Protein AF-A0AAD6TD20-F1 (afdb_monomer_lite)

Structure (mmCIF, N/CA/C/O backbone):
data_AF-A0AAD6TD20-F1
#
_entry.id   AF-A0AAD6TD20-F1
#
loop_
_atom_site.group_PDB
_atom_site.id
_atom_site.type_symbol
_atom_site.label_atom_id
_atom_site.label_alt_id
_atom_site.label_comp_id
_atom_site.label_asym_id
_atom_site.label_entity_id
_atom_site.label_seq_id
_atom_site.pdbx_PDB_ins_code
_atom_site.Cartn_x
_atom_site.Cartn_y
_atom_site.Cartn_z
_atom_site.occupancy
_atom_site.B_iso_or_equiv
_atom_site.auth_seq_id
_atom_site.auth_comp_id
_atom_site.auth_asym_id
_atom_site.auth_atom_id
_atom_site.pdbx_PDB_model_num
ATOM 1 N N . PHE A 1 1 ? -35.295 -18.700 11.627 1.00 36.78 1 PHE A N 1
ATOM 2 C CA . PHE A 1 1 ? -34.495 -17.854 10.721 1.00 36.78 1 PHE A CA 1
ATOM 3 C C . PHE A 1 1 ? -33.191 -17.480 11.415 1.00 36.78 1 PHE A C 1
ATOM 5 O O . PHE A 1 1 ? -33.236 -16.613 12.278 1.00 36.78 1 PHE A O 1
ATOM 12 N N . PRO A 1 2 ? -32.055 -18.146 11.149 1.00 43.06 2 PRO A N 1
ATOM 13 C CA . PRO A 1 2 ? -30.783 -17.684 11.686 1.00 43.06 2 PRO A CA 1
ATOM 14 C C . PRO A 1 2 ? -30.282 -16.529 10.810 1.00 43.06 2 PRO A C 1
ATOM 16 O O . PRO A 1 2 ? -30.252 -16.637 9.585 1.00 43.06 2 PRO A O 1
ATOM 19 N N . LEU A 1 3 ? -29.954 -15.400 11.434 1.00 41.41 3 LEU A N 1
ATOM 20 C CA . LEU A 1 3 ? -29.425 -14.233 10.737 1.00 41.41 3 LEU A CA 1
ATOM 21 C C . LEU A 1 3 ? -27.964 -14.520 10.326 1.00 41.41 3 LEU A C 1
ATOM 23 O O . LEU A 1 3 ? -27.173 -14.887 11.196 1.00 41.41 3 LEU A O 1
ATOM 27 N N . PRO A 1 4 ? -27.577 -14.365 9.044 1.00 48.78 4 PRO A N 1
ATOM 28 C CA . PRO A 1 4 ? -26.278 -14.820 8.519 1.00 48.78 4 PRO A CA 1
ATOM 29 C C . PRO A 1 4 ? -25.028 -14.190 9.161 1.00 48.78 4 PRO A C 1
ATOM 31 O O . PRO A 1 4 ? -23.933 -14.705 8.990 1.00 48.78 4 PRO A O 1
ATOM 34 N N . TRP A 1 5 ? -25.166 -13.090 9.905 1.00 51.44 5 TRP A N 1
ATOM 35 C CA . TRP A 1 5 ? -24.061 -12.393 10.586 1.00 51.44 5 TRP A CA 1
ATOM 36 C C . TRP A 1 5 ? -23.786 -12.888 12.018 1.00 51.44 5 TRP A C 1
ATOM 38 O O . TRP A 1 5 ? -22.889 -12.386 12.702 1.00 51.44 5 TRP A O 1
ATOM 48 N N . LEU A 1 6 ? -24.523 -13.897 12.487 1.00 44.00 6 LEU A N 1
ATOM 49 C CA . LEU A 1 6 ? -24.252 -14.612 13.739 1.00 44.00 6 LEU A CA 1
ATOM 50 C C . LEU A 1 6 ? -23.174 -15.700 13.553 1.00 44.00 6 LEU A C 1
ATOM 52 O O . LEU A 1 6 ? -23.285 -16.814 14.058 1.00 44.00 6 LEU A O 1
ATOM 56 N N . GLU A 1 7 ? -22.103 -15.389 12.820 1.00 54.66 7 GLU A N 1
ATOM 57 C CA . GLU A 1 7 ? -20.911 -16.234 12.802 1.00 54.66 7 GLU A CA 1
ATOM 58 C C . GLU A 1 7 ? -20.154 -16.116 14.137 1.00 54.66 7 GLU A C 1
ATOM 60 O O . GLU A 1 7 ? -20.046 -15.037 14.718 1.00 54.66 7 GLU A O 1
ATOM 65 N N . ARG A 1 8 ? -19.583 -17.234 14.612 1.00 53.59 8 ARG A N 1
ATOM 66 C CA . ARG A 1 8 ? -18.854 -17.420 15.892 1.00 53.59 8 ARG A CA 1
ATOM 67 C C . ARG A 1 8 ? -18.087 -16.201 16.465 1.00 53.59 8 ARG A C 1
ATOM 69 O O . ARG A 1 8 ? -18.150 -16.013 17.683 1.00 53.59 8 ARG A O 1
ATOM 76 N N . PRO A 1 9 ? -17.368 -15.365 15.683 1.00 56.75 9 PRO A N 1
ATOM 77 C CA . PRO A 1 9 ? -16.711 -14.163 16.209 1.00 56.75 9 PRO A CA 1
ATOM 78 C C . PRO A 1 9 ? -17.648 -13.100 16.809 1.00 56.75 9 PRO A C 1
ATOM 80 O O . PRO A 1 9 ? -17.222 -12.401 17.731 1.00 56.75 9 PRO A O 1
ATOM 83 N N . SER A 1 10 ? -18.893 -12.958 16.340 1.00 59.81 10 SER A N 1
ATOM 84 C CA . SER A 1 10 ? -19.848 -11.999 16.920 1.00 59.81 10 SER A CA 1
ATOM 85 C C . SER A 1 10 ? -20.365 -12.483 18.277 1.00 59.81 10 SER A C 1
ATOM 87 O O . SER A 1 10 ? -20.416 -11.708 19.232 1.00 59.81 10 SER A O 1
ATOM 89 N N . MET A 1 11 ? -20.615 -13.788 18.407 1.00 63.88 11 MET A N 1
ATOM 90 C CA . MET A 1 11 ? -21.072 -14.411 19.651 1.00 63.88 11 MET A CA 1
ATOM 91 C C . MET A 1 11 ? -20.047 -14.282 20.786 1.00 63.88 11 MET A C 1
ATOM 93 O O . MET A 1 11 ? -20.408 -13.866 21.880 1.00 63.88 11 MET A O 1
ATOM 97 N N . ASN A 1 12 ? -18.755 -14.520 20.527 1.00 67.81 12 ASN A N 1
ATOM 98 C CA . ASN A 1 12 ? -17.707 -14.341 21.547 1.00 67.81 12 ASN A CA 1
ATOM 99 C C . ASN A 1 12 ? -17.619 -12.899 22.077 1.00 67.81 12 ASN A C 1
ATOM 101 O O . ASN A 1 12 ? -17.274 -12.683 23.238 1.00 67.81 12 ASN A O 1
ATOM 105 N N . ARG A 1 13 ? -17.945 -11.903 21.247 1.00 70.31 13 ARG A N 1
ATOM 106 C CA . ARG A 1 13 ? -17.883 -10.484 21.626 1.00 70.3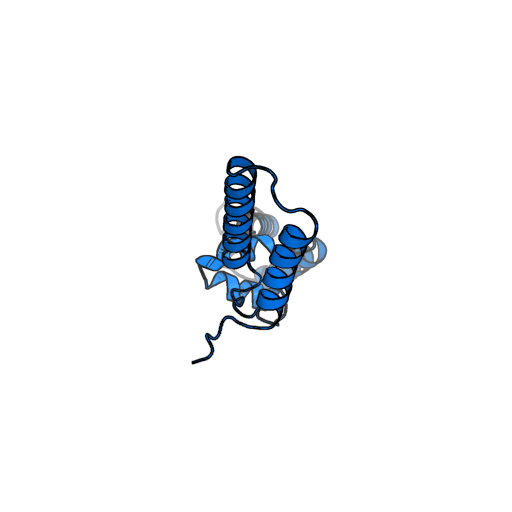1 13 ARG A CA 1
ATOM 107 C C . ARG A 1 13 ? -19.097 -10.062 22.440 1.00 70.31 13 ARG A C 1
ATOM 109 O O . ARG A 1 13 ? -18.914 -9.425 23.474 1.00 70.31 13 ARG A O 1
ATOM 116 N N . PHE A 1 14 ? -20.290 -10.517 22.055 1.00 71.31 14 PHE A N 1
ATOM 117 C CA . PHE A 1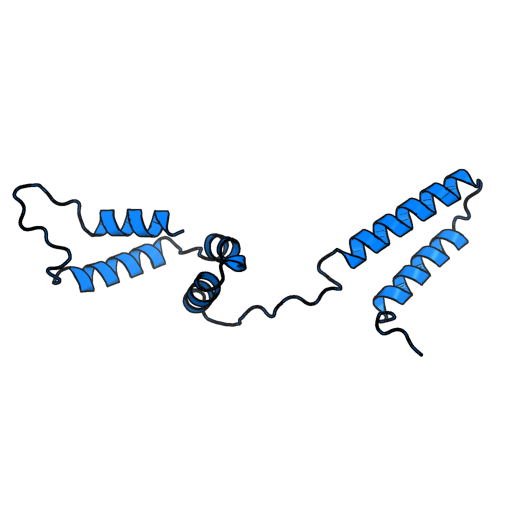 14 ? -21.484 -10.402 22.896 1.00 71.31 14 PHE A CA 1
ATOM 118 C C . PHE A 1 14 ? -21.276 -11.066 24.258 1.00 71.31 14 PHE A C 1
ATOM 120 O O . PHE A 1 14 ? -21.587 -10.464 25.281 1.00 71.31 14 PHE A O 1
ATOM 127 N N . MET A 1 15 ? -20.664 -12.254 24.285 1.00 74.94 15 MET A N 1
ATOM 128 C CA . MET A 1 15 ? -20.313 -12.918 25.538 1.00 74.94 15 MET A CA 1
ATOM 129 C C . MET A 1 15 ? -19.311 -12.096 26.351 1.00 74.94 15 MET A C 1
ATOM 131 O O . MET A 1 15 ? -19.484 -11.991 27.555 1.00 74.94 15 MET A O 1
ATOM 135 N N . SER A 1 16 ? -18.312 -11.463 25.726 1.00 75.88 16 SER A N 1
ATOM 136 C CA . SER A 1 16 ? -17.350 -10.611 26.443 1.00 75.88 16 SER A CA 1
ATOM 137 C C . SER A 1 16 ? -17.982 -9.343 27.037 1.00 75.88 16 SER A C 1
ATOM 139 O O . SER A 1 16 ? -17.655 -8.974 28.163 1.00 75.88 16 SER A O 1
ATOM 141 N N . MET A 1 17 ? -18.925 -8.718 26.320 1.00 77.75 17 MET A N 1
ATOM 142 C CA . MET A 1 17 ? -19.695 -7.566 26.802 1.00 77.75 17 MET A CA 1
ATOM 143 C C . MET A 1 17 ? -20.603 -7.978 27.966 1.00 77.75 17 MET A C 1
ATOM 145 O O . MET A 1 17 ? -20.568 -7.349 29.021 1.00 77.75 17 MET A O 1
ATOM 149 N N . ALA A 1 18 ? -21.319 -9.099 27.826 1.00 76.31 18 ALA A N 1
ATOM 150 C CA . ALA A 1 18 ? -22.149 -9.658 28.889 1.00 76.31 18 ALA A CA 1
ATOM 151 C C . ALA A 1 18 ? -21.322 -10.039 30.130 1.00 76.31 18 ALA A C 1
ATOM 153 O O . ALA A 1 18 ? -21.706 -9.710 31.249 1.00 76.31 18 ALA A O 1
ATOM 154 N N . LEU A 1 19 ? -20.157 -10.672 29.948 1.00 78.00 19 LEU A N 1
ATOM 155 C CA . LEU A 1 19 ? -19.259 -11.031 31.048 1.00 78.00 19 LEU A CA 1
ATOM 156 C C . LEU A 1 19 ? -18.743 -9.783 31.773 1.00 78.00 19 LEU A C 1
ATOM 158 O O . LEU A 1 19 ? -18.681 -9.768 32.998 1.00 78.00 19 LEU A O 1
ATOM 162 N N . ARG A 1 20 ? -18.402 -8.723 31.031 1.00 75.94 20 ARG A N 1
ATOM 163 C CA . ARG A 1 20 ? -17.955 -7.448 31.605 1.00 75.94 20 ARG A CA 1
ATOM 164 C C . ARG A 1 20 ? -19.050 -6.802 32.450 1.00 75.94 20 ARG A C 1
ATOM 166 O O . ARG A 1 20 ? -18.753 -6.363 33.555 1.00 75.94 20 ARG A O 1
ATOM 173 N N . SER A 1 21 ? -20.291 -6.791 31.967 1.00 73.69 21 SER A N 1
ATOM 174 C CA . SER A 1 21 ? -21.440 -6.278 32.723 1.00 73.69 21 SER A CA 1
ATOM 175 C C . SER A 1 21 ? -21.761 -7.116 33.963 1.00 73.69 21 SER A C 1
ATOM 177 O O . SER A 1 21 ? -22.194 -6.562 34.966 1.00 73.69 21 SER A O 1
ATOM 179 N N . LEU A 1 22 ? -21.525 -8.432 33.926 1.00 78.38 22 LEU A N 1
ATOM 180 C CA . LEU A 1 22 ? -21.701 -9.312 35.088 1.00 78.38 22 LEU A CA 1
ATOM 181 C C . LEU A 1 22 ? -20.589 -9.140 36.134 1.00 78.38 22 LEU A C 1
ATOM 183 O O . LEU A 1 22 ? -20.862 -9.189 37.329 1.00 78.38 22 LEU A O 1
ATOM 187 N N . LEU A 1 23 ? -19.339 -8.955 35.696 1.00 81.62 23 LEU A N 1
ATOM 188 C CA . LEU A 1 23 ? -18.175 -8.814 36.582 1.00 81.62 23 LEU A CA 1
ATOM 189 C C . LEU A 1 23 ? -18.024 -7.404 37.159 1.00 81.62 23 LEU A C 1
ATOM 191 O O . LEU A 1 23 ? -17.437 -7.236 38.225 1.00 81.62 23 LEU A O 1
ATOM 195 N N . ARG A 1 24 ? -18.518 -6.392 36.445 1.00 76.38 24 ARG A N 1
ATOM 196 C CA . ARG A 1 24 ? -18.512 -5.000 36.884 1.00 76.38 24 ARG A CA 1
ATOM 197 C C . ARG A 1 24 ? -19.847 -4.354 36.512 1.00 76.38 24 ARG A C 1
ATOM 199 O O . ARG A 1 24 ? -19.921 -3.674 35.485 1.00 76.38 24 ARG A O 1
ATOM 206 N N . PRO A 1 25 ? -20.904 -4.612 37.299 1.00 74.38 25 PRO A N 1
ATOM 207 C CA . PRO A 1 25 ? -22.186 -3.966 37.086 1.00 74.38 25 PRO A CA 1
ATOM 208 C C . PRO A 1 25 ? -22.013 -2.451 37.265 1.00 74.38 25 PRO A C 1
ATOM 210 O O . PRO A 1 25 ? -21.344 -2.035 38.213 1.00 74.38 25 PRO A O 1
ATOM 213 N N . PRO A 1 26 ? -22.562 -1.624 36.366 1.00 72.38 26 PRO A N 1
ATOM 214 C CA . PRO A 1 26 ? -22.534 -0.178 36.538 1.00 72.38 26 PRO A CA 1
ATOM 215 C C . PRO A 1 26 ? -23.331 0.201 37.782 1.00 72.38 26 PRO A C 1
ATOM 217 O O . PRO A 1 26 ? -24.439 -0.300 37.991 1.00 72.38 26 PRO A O 1
ATOM 220 N N . GLU A 1 27 ? -22.780 1.085 38.604 1.00 77.12 27 GLU A N 1
ATOM 221 C CA . GLU A 1 27 ? -23.427 1.491 39.856 1.00 77.12 27 GLU A CA 1
ATOM 222 C C . GLU A 1 27 ? -24.459 2.597 39.603 1.00 77.12 27 GLU A C 1
ATOM 224 O O . GLU A 1 27 ? -25.396 2.782 40.381 1.00 77.12 27 GLU A O 1
ATOM 229 N N . THR A 1 28 ? -24.325 3.311 38.479 1.00 86.50 28 THR A N 1
ATOM 230 C CA . THR A 1 28 ? -25.201 4.426 38.107 1.00 86.50 28 THR A CA 1
ATOM 231 C C . THR A 1 28 ? -25.733 4.320 36.678 1.00 86.50 28 THR A C 1
ATOM 233 O O . THR A 1 28 ? -25.117 3.743 35.781 1.00 86.50 28 THR A O 1
ATOM 236 N N . ALA A 1 29 ? -26.893 4.940 36.439 1.00 80.44 29 ALA A N 1
ATOM 237 C CA . ALA A 1 29 ? -27.492 5.024 35.105 1.00 80.44 29 ALA A CA 1
ATOM 238 C C . ALA A 1 29 ? -26.587 5.756 34.091 1.00 80.44 29 ALA A C 1
ATOM 240 O O . ALA A 1 29 ? -26.603 5.433 32.904 1.00 80.44 29 ALA A O 1
ATOM 241 N N . GLN A 1 30 ? -25.778 6.708 34.567 1.00 84.88 30 GLN A N 1
ATOM 242 C CA . GLN A 1 30 ? -24.816 7.463 33.763 1.00 84.88 30 GLN A CA 1
ATOM 243 C C . GLN A 1 30 ? -23.707 6.551 33.219 1.00 84.88 30 GLN A C 1
ATOM 245 O O . GLN A 1 30 ? -23.472 6.517 32.013 1.00 84.88 30 GLN A O 1
ATOM 250 N N . GLU A 1 31 ? -23.087 5.746 34.085 1.00 82.00 31 GLU A N 1
ATOM 251 C CA . GLU A 1 31 ? -22.069 4.765 33.682 1.00 82.00 31 GLU A CA 1
ATOM 252 C C . GLU A 1 31 ? -22.636 3.738 32.696 1.00 82.00 31 GLU A C 1
ATOM 254 O O . GLU A 1 31 ? -21.972 3.347 31.735 1.00 82.00 31 GLU A O 1
ATOM 259 N N . HIS A 1 32 ? -23.899 3.347 32.888 1.00 79.62 32 HIS A N 1
ATOM 260 C CA . HIS A 1 32 ? -24.607 2.467 31.962 1.00 79.62 32 HIS A CA 1
ATOM 261 C C . HIS A 1 32 ? -24.733 3.074 30.556 1.00 79.62 32 HIS A C 1
ATOM 263 O O . HIS A 1 32 ? -24.531 2.372 29.561 1.00 79.62 32 HIS A O 1
ATOM 269 N N . ALA A 1 33 ? -25.052 4.367 30.464 1.00 84.00 33 ALA A N 1
ATOM 270 C CA . ALA A 1 33 ? -25.173 5.076 29.193 1.00 84.00 33 ALA A CA 1
ATOM 271 C C . ALA A 1 33 ? -23.814 5.240 28.493 1.00 84.00 33 ALA A C 1
ATOM 273 O O . ALA A 1 33 ? -23.712 5.032 27.281 1.00 84.00 33 ALA A O 1
ATOM 274 N N . GLU A 1 34 ? -22.760 5.552 29.248 1.00 86.19 34 GLU A N 1
ATOM 275 C CA . GLU A 1 34 ? -21.396 5.675 28.722 1.00 86.19 34 GLU A CA 1
ATOM 276 C C . GLU 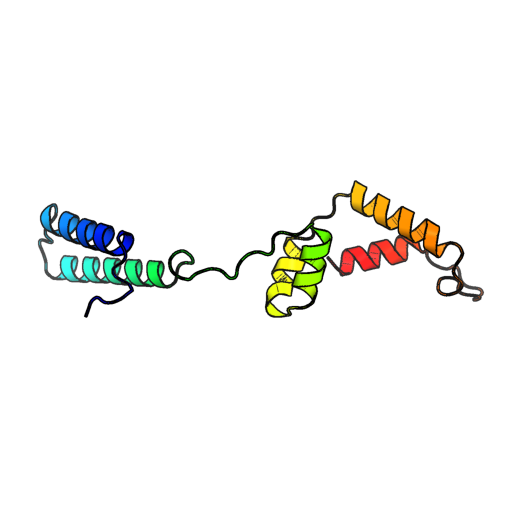A 1 34 ? -20.868 4.338 28.190 1.00 86.19 34 GLU A C 1
ATOM 278 O O . GLU A 1 34 ? -20.313 4.271 27.088 1.00 86.19 34 GLU A O 1
ATOM 283 N N . GLN A 1 35 ? -21.100 3.255 28.932 1.00 83.31 35 GLN A N 1
ATOM 284 C CA . GLN A 1 35 ? -20.694 1.916 28.522 1.00 83.31 35 GLN A CA 1
ATOM 285 C C . GLN A 1 35 ? -21.449 1.450 27.271 1.00 83.31 35 GLN A C 1
ATOM 287 O O . GLN A 1 35 ? -20.829 0.925 26.345 1.00 83.31 35 GLN A O 1
ATOM 292 N N . LEU A 1 36 ? -22.754 1.727 27.186 1.00 83.38 36 LEU A N 1
ATOM 293 C CA . LEU A 1 36 ? -23.542 1.453 25.984 1.00 83.38 36 LEU A CA 1
ATOM 294 C C . LEU A 1 36 ? -23.020 2.240 24.771 1.00 83.38 36 LEU A C 1
ATOM 296 O O . LEU A 1 36 ? -22.910 1.687 23.676 1.00 83.38 36 LEU A O 1
ATOM 300 N N . GLY A 1 37 ? -22.660 3.512 24.961 1.00 87.44 37 GLY A N 1
ATOM 301 C CA . GLY A 1 37 ? -22.065 4.340 23.910 1.00 87.44 37 GLY A CA 1
ATOM 302 C C . GLY A 1 37 ? -20.741 3.771 23.395 1.00 87.44 37 GLY A C 1
ATOM 303 O O . GLY A 1 37 ? -20.530 3.681 22.182 1.00 87.44 37 GLY A O 1
ATOM 304 N N . PHE A 1 38 ? -19.874 3.321 24.304 1.00 86.44 38 PHE A N 1
ATOM 305 C CA . PHE A 1 38 ? -18.613 2.664 23.958 1.00 86.44 38 PHE A CA 1
ATOM 306 C C . PHE A 1 38 ? -18.827 1.348 23.195 1.00 86.44 38 PHE A C 1
ATOM 308 O O . PHE A 1 38 ? -18.149 1.094 22.192 1.00 86.44 38 PHE A O 1
ATOM 315 N N . ASP A 1 39 ? -19.780 0.524 23.631 1.00 84.06 39 ASP A N 1
ATOM 316 C CA . ASP A 1 39 ? -20.083 -0.756 22.990 1.00 84.06 39 ASP A CA 1
ATOM 317 C C . ASP A 1 39 ? -20.642 -0.548 21.574 1.00 84.06 39 ASP A C 1
ATOM 319 O O . ASP A 1 39 ? -20.190 -1.203 20.630 1.00 84.06 39 ASP A O 1
ATOM 323 N N . ILE A 1 40 ? -21.541 0.426 21.385 1.00 84.94 40 ILE A N 1
ATOM 324 C CA . ILE A 1 40 ? -22.061 0.808 20.063 1.00 84.94 40 ILE A CA 1
ATOM 325 C C . ILE A 1 40 ? -20.930 1.299 19.155 1.00 84.94 40 ILE A C 1
ATOM 327 O O . ILE A 1 40 ? -20.803 0.822 18.026 1.00 84.94 40 ILE A O 1
ATOM 331 N N . ALA A 1 41 ? -20.080 2.210 19.637 1.00 86.44 41 ALA A N 1
ATOM 332 C CA . ALA A 1 41 ? -18.947 2.716 18.862 1.00 86.44 41 ALA A CA 1
ATOM 333 C C . ALA A 1 41 ? -17.992 1.583 18.454 1.00 86.44 41 ALA A C 1
ATOM 335 O O . ALA A 1 41 ? -17.531 1.530 17.313 1.00 86.44 41 ALA A O 1
ATOM 336 N N . THR A 1 42 ? -17.753 0.634 19.359 1.00 82.69 42 THR A N 1
ATOM 337 C CA . THR A 1 42 ? -16.926 -0.549 19.101 1.00 82.69 42 THR A CA 1
ATOM 338 C C . THR A 1 42 ? -17.559 -1.456 18.046 1.00 82.69 42 THR A C 1
ATOM 340 O O . THR A 1 42 ? -16.867 -1.898 17.128 1.00 82.69 42 THR A O 1
ATOM 343 N N . LEU A 1 43 ? -18.869 -1.713 18.114 1.00 80.44 43 LEU A N 1
ATOM 344 C CA . LEU A 1 43 ? -19.585 -2.512 17.113 1.00 80.44 43 LEU A CA 1
ATOM 345 C C . LEU A 1 43 ? -19.593 -1.837 15.738 1.00 80.44 43 LEU A C 1
ATOM 347 O O . LEU A 1 43 ? -19.366 -2.512 14.733 1.00 80.44 43 LEU A O 1
ATOM 351 N N . ILE A 1 44 ? -19.787 -0.519 15.687 1.00 81.94 44 ILE A N 1
ATOM 352 C CA . ILE A 1 44 ? -19.709 0.264 14.448 1.00 81.94 44 ILE A CA 1
ATOM 353 C C . ILE A 1 44 ? -18.295 0.188 13.873 1.00 81.94 44 ILE A C 1
ATOM 355 O O . ILE A 1 44 ? -18.133 -0.150 12.701 1.00 81.94 44 ILE A O 1
ATOM 359 N N . ALA A 1 45 ? -17.269 0.420 14.694 1.00 80.38 45 ALA A N 1
ATOM 360 C CA . ALA A 1 45 ? -15.880 0.303 14.273 1.00 80.38 45 ALA A CA 1
ATOM 361 C C . ALA A 1 45 ? -15.579 -1.109 13.758 1.00 80.38 45 ALA A C 1
ATOM 363 O O . ALA A 1 45 ? -14.914 -1.265 12.744 1.00 80.38 45 ALA A O 1
ATOM 364 N N . ILE A 1 46 ? -16.105 -2.158 14.386 1.00 73.75 46 ILE A N 1
ATOM 365 C CA . ILE A 1 46 ? -15.971 -3.542 13.914 1.00 73.75 46 ILE A CA 1
ATOM 366 C C . ILE A 1 46 ? -16.669 -3.758 12.565 1.00 73.75 46 ILE A C 1
ATOM 368 O O . ILE A 1 46 ? -16.082 -4.362 11.670 1.00 73.75 46 ILE A O 1
ATOM 372 N N . ALA A 1 47 ? -17.902 -3.277 12.411 1.00 73.81 47 ALA A N 1
ATOM 373 C CA . ALA A 1 47 ? -18.676 -3.428 11.180 1.00 73.81 47 ALA A CA 1
ATOM 374 C C . ALA A 1 47 ? -18.045 -2.660 10.006 1.00 73.81 47 ALA A C 1
ATOM 376 O O . ALA A 1 47 ? -18.082 -3.108 8.859 1.00 73.81 47 ALA A O 1
ATOM 377 N N . GLN A 1 48 ? -17.435 -1.513 10.302 1.00 71.81 48 GLN A N 1
ATOM 378 C CA . GLN A 1 48 ? -16.742 -0.670 9.332 1.00 71.81 48 GLN A CA 1
ATOM 379 C C . GLN A 1 48 ? -15.294 -1.113 9.101 1.00 71.81 48 GLN A C 1
ATOM 381 O O . GLN A 1 48 ? -14.725 -0.861 8.036 1.00 71.81 48 GLN A O 1
ATOM 386 N N . THR A 1 49 ? -14.672 -1.788 10.070 1.00 64.31 49 THR A N 1
ATOM 387 C CA . THR A 1 49 ? -13.308 -2.282 9.914 1.00 64.31 49 THR A CA 1
ATOM 388 C C . THR A 1 49 ? -13.268 -3.509 9.020 1.00 64.31 49 THR A C 1
ATOM 390 O O . THR A 1 49 ? -14.140 -4.373 8.955 1.00 64.31 49 THR A O 1
ATOM 393 N N . ARG A 1 50 ? -12.166 -3.545 8.284 1.00 54.50 50 ARG A N 1
ATOM 394 C CA . ARG A 1 50 ? -11.872 -4.334 7.088 1.00 54.50 50 ARG A CA 1
ATOM 395 C C . ARG A 1 50 ? -11.789 -5.862 7.305 1.00 54.50 50 ARG A C 1
ATOM 397 O O . ARG A 1 50 ? -11.184 -6.539 6.477 1.00 54.50 50 ARG A O 1
ATOM 404 N N . TYR A 1 51 ? -12.287 -6.374 8.433 1.00 57.31 51 TYR A N 1
ATOM 405 C CA . TYR A 1 51 ? -12.223 -7.784 8.839 1.00 57.31 51 TYR A CA 1
ATOM 406 C C . TYR A 1 51 ? -13.520 -8.556 8.569 1.00 57.31 51 TYR A C 1
ATOM 408 O O . TYR A 1 51 ? -13.441 -9.749 8.302 1.00 57.31 51 TYR A O 1
ATOM 416 N N . ILE A 1 52 ? -14.686 -7.899 8.623 1.00 61.41 52 ILE A N 1
ATOM 417 C CA . ILE A 1 52 ? -15.982 -8.541 8.325 1.00 61.41 52 ILE A CA 1
ATOM 418 C C . ILE A 1 52 ? -16.340 -8.395 6.841 1.00 61.41 52 ILE A C 1
ATOM 420 O O . ILE A 1 52 ? -16.882 -9.313 6.235 1.00 61.41 52 ILE A O 1
ATOM 424 N N . ASN A 1 53 ? -15.975 -7.270 6.224 1.00 58.12 53 ASN A N 1
ATOM 425 C CA . ASN A 1 53 ? -16.195 -7.058 4.798 1.00 58.12 53 ASN A CA 1
ATOM 426 C C . ASN A 1 53 ? -15.090 -7.761 3.998 1.00 58.12 53 ASN A C 1
ATOM 428 O O . ASN A 1 53 ? -13.915 -7.389 4.089 1.00 58.12 53 ASN A O 1
ATOM 432 N N . GLY A 1 54 ? -15.470 -8.791 3.235 1.00 55.62 54 GLY A N 1
ATOM 433 C CA . GLY A 1 54 ? -14.564 -9.537 2.364 1.00 55.62 54 GLY A CA 1
ATOM 434 C C . GLY A 1 54 ? -13.789 -8.598 1.440 1.00 55.62 54 GLY A C 1
ATOM 435 O O . GLY A 1 54 ? -14.358 -7.707 0.811 1.00 55.62 54 GLY A O 1
ATOM 436 N N . ARG A 1 55 ? -12.466 -8.763 1.380 1.00 63.53 55 ARG A N 1
ATOM 437 C CA . ARG A 1 55 ? -11.636 -7.995 0.445 1.00 63.53 55 ARG A CA 1
ATOM 438 C C . ARG A 1 55 ? -11.857 -8.520 -0.974 1.00 63.53 55 ARG A C 1
ATOM 440 O O . ARG A 1 55 ? -11.990 -9.736 -1.128 1.00 63.53 55 ARG A O 1
ATOM 447 N N . PRO A 1 56 ? -11.787 -7.661 -2.008 1.00 67.44 56 PRO A N 1
ATOM 448 C CA . PRO A 1 56 ? -11.565 -8.168 -3.350 1.00 67.44 56 PRO A CA 1
ATOM 449 C C . PRO A 1 56 ? -10.277 -9.009 -3.329 1.00 67.44 56 PRO A C 1
ATOM 451 O O . PRO A 1 56 ? -9.288 -8.599 -2.700 1.00 67.44 56 PRO A O 1
ATOM 454 N N . PRO A 1 57 ? -10.295 -10.212 -3.925 1.00 68.56 57 PRO A N 1
ATOM 455 C CA . PRO A 1 57 ? -9.143 -11.095 -3.918 1.00 68.56 57 PRO A CA 1
ATOM 456 C C . PRO A 1 57 ? -7.952 -10.374 -4.548 1.00 68.56 57 PRO A C 1
ATOM 458 O O . PRO A 1 57 ? -8.047 -9.822 -5.641 1.00 68.56 57 PRO A O 1
ATOM 461 N N . VAL A 1 58 ? -6.821 -10.366 -3.842 1.00 69.88 58 VAL A N 1
ATOM 462 C CA . VAL A 1 58 ? -5.569 -9.865 -4.411 1.00 69.88 58 VAL A CA 1
ATOM 463 C C . VAL A 1 58 ? -5.145 -10.859 -5.481 1.00 69.88 58 VAL A C 1
ATOM 465 O O . VAL A 1 58 ? -4.968 -12.045 -5.189 1.00 69.88 58 VAL A O 1
ATOM 468 N N . LEU A 1 59 ? -5.003 -10.377 -6.714 1.00 71.75 59 LEU A N 1
ATOM 469 C CA . LEU A 1 59 ? -4.484 -11.183 -7.810 1.00 71.75 59 LEU A CA 1
ATOM 470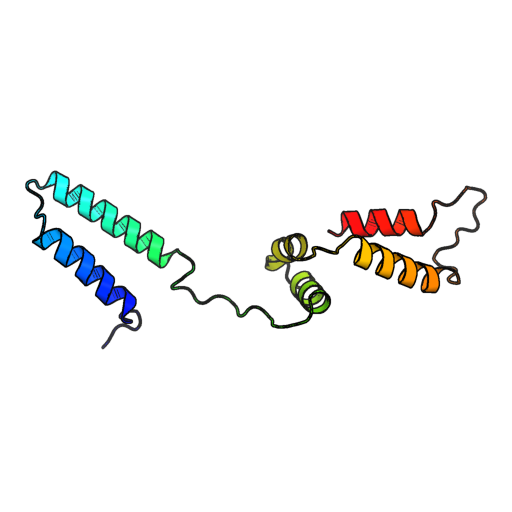 C C . LEU A 1 59 ? -3.111 -11.739 -7.399 1.00 71.75 59 LEU A C 1
ATOM 472 O O . LEU A 1 59 ? -2.258 -11.016 -6.886 1.00 71.75 59 LEU A O 1
ATOM 476 N N . LYS A 1 60 ? -2.901 -13.042 -7.587 1.00 75.00 60 LYS A N 1
ATOM 477 C CA . LYS A 1 60 ? -1.599 -13.684 -7.376 1.00 75.00 60 LYS A CA 1
ATOM 478 C C . LYS A 1 60 ? -0.902 -13.783 -8.727 1.00 75.00 60 LYS A C 1
ATOM 480 O O . LYS A 1 60 ? -1.086 -14.757 -9.446 1.00 75.00 60 LYS A O 1
ATOM 485 N N . MET A 1 61 ? -0.153 -12.748 -9.088 1.00 74.69 61 MET A N 1
ATOM 486 C CA . MET A 1 61 ? 0.636 -12.688 -10.322 1.00 74.69 61 MET A CA 1
ATOM 487 C C . MET A 1 61 ? 2.023 -12.112 -10.015 1.00 74.69 61 MET A C 1
ATOM 489 O O . MET A 1 61 ? 2.264 -11.620 -8.912 1.00 74.69 61 MET A O 1
ATOM 493 N N . GLY A 1 62 ? 2.943 -12.163 -10.982 1.00 69.69 62 GLY A N 1
ATOM 494 C CA . GLY A 1 62 ? 4.228 -11.469 -10.858 1.00 69.69 62 GLY A CA 1
ATOM 495 C C . GLY A 1 62 ? 4.046 -9.950 -10.739 1.00 69.69 62 GLY A C 1
ATOM 496 O O . GLY A 1 62 ? 3.076 -9.404 -11.263 1.00 69.69 62 GLY A O 1
ATOM 497 N N . ASN A 1 63 ? 4.987 -9.258 -10.088 1.00 69.31 63 ASN A N 1
ATOM 498 C CA . ASN A 1 63 ? 4.873 -7.827 -9.758 1.00 69.31 63 ASN A CA 1
ATOM 499 C C . ASN A 1 63 ? 4.508 -6.937 -10.960 1.00 69.31 63 ASN A C 1
ATOM 501 O O . ASN A 1 63 ? 3.621 -6.100 -10.845 1.00 69.31 63 ASN A O 1
ATOM 505 N N . LEU A 1 64 ? 5.126 -7.166 -12.125 1.00 69.38 64 LEU A N 1
ATOM 506 C CA . LEU A 1 64 ? 4.826 -6.441 -13.371 1.00 69.38 64 LEU A CA 1
ATOM 507 C C . LEU A 1 64 ? 3.410 -6.704 -13.906 1.00 69.38 64 LEU A C 1
ATOM 509 O O . LEU A 1 64 ? 2.757 -5.801 -14.415 1.00 69.38 64 LEU A O 1
ATOM 513 N N . HIS A 1 65 ? 2.906 -7.928 -13.762 1.00 71.81 65 HIS A N 1
ATOM 514 C CA . HIS A 1 65 ? 1.553 -8.273 -14.200 1.00 71.81 65 HIS A CA 1
ATOM 515 C C . HIS A 1 65 ? 0.497 -7.677 -13.262 1.00 71.81 65 HIS A C 1
ATOM 517 O O . HIS A 1 65 ? -0.538 -7.201 -13.720 1.00 71.81 65 HIS A O 1
ATOM 523 N N . LEU A 1 66 ? 0.777 -7.642 -11.953 1.00 73.81 66 LEU A N 1
ATOM 524 C CA . LEU A 1 66 ? -0.074 -6.958 -10.975 1.00 73.81 66 LEU A CA 1
ATOM 525 C C . LEU A 1 66 ? -0.108 -5.454 -11.206 1.00 73.81 66 LEU A C 1
ATOM 527 O O . LEU A 1 66 ? -1.175 -4.852 -11.166 1.00 73.81 66 LEU A O 1
ATOM 531 N N . ALA A 1 67 ? 1.052 -4.868 -11.481 1.00 71.19 67 ALA A N 1
ATOM 532 C CA . ALA A 1 67 ? 1.178 -3.477 -11.864 1.00 71.19 67 ALA A CA 1
ATOM 533 C C . ALA A 1 67 ? 0.302 -3.150 -13.080 1.00 71.19 67 ALA A C 1
ATOM 535 O O . ALA A 1 67 ? -0.538 -2.255 -13.023 1.00 71.19 67 ALA A O 1
ATOM 536 N N . TRP A 1 68 ? 0.425 -3.942 -14.145 1.00 73.62 68 TRP A N 1
ATOM 537 C CA . TRP A 1 68 ? -0.392 -3.777 -15.341 1.00 73.62 68 TRP A CA 1
ATOM 538 C C . TRP A 1 68 ? -1.891 -3.901 -15.045 1.00 73.62 68 TRP A C 1
ATOM 540 O O . TRP A 1 68 ? -2.674 -3.072 -15.495 1.00 73.62 68 TRP A O 1
ATOM 550 N N . ALA A 1 69 ? -2.300 -4.891 -14.247 1.00 74.88 69 ALA A N 1
ATOM 551 C CA . ALA A 1 69 ? -3.701 -5.084 -13.877 1.00 74.88 69 ALA A CA 1
ATOM 552 C C . ALA A 1 69 ? -4.264 -3.918 -13.041 1.00 74.88 69 ALA A C 1
ATOM 554 O O . ALA A 1 69 ? -5.391 -3.486 -13.280 1.00 74.88 69 ALA A O 1
ATOM 555 N N . TYR A 1 70 ? -3.488 -3.374 -12.097 1.00 74.50 70 TYR A N 1
ATOM 556 C CA . TYR A 1 70 ? -3.915 -2.235 -11.278 1.00 74.50 70 TYR A CA 1
ATOM 557 C C . TYR A 1 70 ? -3.913 -0.907 -12.043 1.00 74.50 70 TYR A C 1
ATOM 559 O O . TYR A 1 70 ? -4.721 -0.039 -11.727 1.00 74.50 70 TYR A O 1
ATOM 567 N N . ALA A 1 71 ? -3.077 -0.756 -13.074 1.00 73.88 71 ALA A N 1
ATOM 568 C CA . ALA A 1 71 ? -3.086 0.425 -13.938 1.00 73.88 71 ALA A CA 1
ATOM 569 C C . ALA A 1 71 ? -4.390 0.568 -14.751 1.00 73.88 71 ALA A C 1
ATOM 571 O O . ALA A 1 71 ? -4.779 1.683 -15.087 1.00 73.88 71 ALA A O 1
ATOM 572 N N . GLN A 1 72 ? -5.090 -0.539 -15.028 1.00 79.69 72 GLN A N 1
ATOM 573 C CA . GLN A 1 72 ? -6.361 -0.543 -15.771 1.00 79.69 72 GLN A CA 1
ATOM 574 C C . GLN A 1 72 ? -7.564 -0.076 -14.928 1.00 79.69 72 GLN A C 1
ATOM 576 O O . GLN A 1 72 ? -8.629 0.205 -15.475 1.00 79.69 72 GLN A O 1
ATOM 581 N N . SER A 1 73 ? -7.422 -0.008 -13.599 1.00 78.69 73 SER A N 1
ATOM 582 C CA . SER A 1 73 ? -8.492 0.345 -12.658 1.00 78.69 73 SER A CA 1
ATOM 583 C C . SER A 1 73 ? -8.207 1.714 -12.027 1.00 78.69 73 SER A C 1
ATOM 585 O O . SER A 1 73 ? -7.295 1.828 -11.204 1.00 78.69 73 SER A O 1
ATOM 587 N N . PRO A 1 74 ? -8.995 2.765 -12.334 1.00 76.19 74 PRO A N 1
ATOM 588 C CA . PRO A 1 74 ? -8.801 4.095 -11.749 1.00 76.19 74 PRO A CA 1
ATOM 589 C C . PRO A 1 74 ? -8.864 4.093 -10.215 1.00 76.19 74 PRO A C 1
ATOM 591 O O . PRO A 1 74 ? -8.143 4.838 -9.555 1.00 76.19 74 PRO A O 1
ATOM 594 N N . SER A 1 75 ? -9.685 3.212 -9.633 1.00 78.06 75 SER A N 1
ATOM 595 C CA . SER A 1 75 ? -9.802 3.026 -8.181 1.00 78.06 75 SER A CA 1
ATOM 596 C C . SER A 1 75 ? -8.563 2.405 -7.530 1.00 78.06 75 SER A C 1
ATOM 598 O O . SER A 1 75 ? -8.337 2.609 -6.337 1.00 78.06 75 SER A O 1
ATOM 600 N N . ASP A 1 76 ? -7.747 1.673 -8.292 1.00 73.19 76 ASP A N 1
ATOM 601 C CA . ASP A 1 76 ? -6.539 1.006 -7.795 1.00 73.19 76 ASP A CA 1
ATOM 602 C C . ASP A 1 76 ? -5.249 1.751 -8.157 1.00 73.19 76 ASP A C 1
ATOM 604 O O . ASP A 1 76 ? -4.162 1.334 -7.753 1.00 73.19 76 ASP A O 1
ATOM 608 N N . HIS A 1 77 ? -5.352 2.898 -8.833 1.00 70.50 77 HIS A N 1
ATOM 609 C CA . HIS A 1 77 ? -4.202 3.691 -9.265 1.00 70.50 77 HIS A CA 1
ATOM 610 C C . HIS A 1 77 ? -3.272 4.071 -8.099 1.00 70.50 77 HIS A C 1
ATOM 612 O O . HIS A 1 77 ? -2.053 3.939 -8.180 1.00 70.50 77 HIS A O 1
ATOM 618 N N . GLN A 1 78 ? -3.836 4.431 -6.942 1.00 69.44 78 GLN A N 1
ATOM 619 C CA . GLN A 1 78 ? -3.031 4.733 -5.755 1.00 69.44 78 GLN A CA 1
ATOM 620 C C . GLN A 1 78 ? -2.296 3.498 -5.205 1.00 69.44 78 GLN A C 1
ATOM 622 O O . GLN A 1 78 ? -1.227 3.620 -4.604 1.00 69.44 78 GLN A O 1
ATOM 627 N N . ARG A 1 79 ? -2.856 2.293 -5.380 1.00 68.31 79 ARG A N 1
ATOM 628 C CA . ARG A 1 79 ? -2.188 1.040 -4.995 1.00 68.31 79 ARG A CA 1
ATOM 629 C C . ARG A 1 79 ? -1.077 0.685 -5.968 1.00 68.31 79 ARG A C 1
ATOM 631 O O . ARG A 1 79 ? -0.036 0.239 -5.502 1.00 68.31 79 ARG A O 1
ATOM 638 N N . PHE A 1 80 ? -1.287 0.916 -7.264 1.00 69.31 80 PHE A N 1
ATOM 639 C CA . PHE A 1 80 ? -0.266 0.767 -8.299 1.00 69.31 80 PHE A CA 1
ATOM 640 C C . PHE A 1 80 ? 0.991 1.575 -7.952 1.00 69.31 80 PHE A C 1
ATOM 642 O O . PHE A 1 80 ? 2.041 0.969 -7.743 1.00 69.31 80 PHE A O 1
ATOM 649 N N . ILE A 1 81 ? 0.848 2.891 -7.744 1.00 65.81 81 ILE A N 1
ATOM 650 C CA . ILE A 1 81 ? 1.961 3.798 -7.396 1.00 65.81 81 ILE A CA 1
ATOM 651 C C . ILE A 1 81 ? 2.709 3.314 -6.142 1.00 65.81 81 ILE A C 1
ATOM 653 O O . ILE A 1 81 ? 3.929 3.371 -6.051 1.00 65.81 81 ILE A O 1
ATOM 657 N N . ASN A 1 82 ? 1.982 2.796 -5.150 1.00 66.25 82 ASN A N 1
ATOM 658 C CA . ASN A 1 82 ? 2.584 2.363 -3.889 1.00 66.25 82 ASN A CA 1
ATOM 659 C C . ASN A 1 82 ? 3.234 0.967 -3.950 1.00 66.25 82 ASN A C 1
ATOM 661 O O . ASN A 1 82 ? 4.132 0.679 -3.151 1.00 66.25 82 ASN A O 1
ATOM 665 N N . MET A 1 83 ? 2.758 0.081 -4.834 1.00 65.12 83 MET A N 1
ATOM 666 C CA . MET A 1 83 ? 3.257 -1.293 -4.980 1.00 65.12 83 MET A CA 1
ATOM 667 C C . MET A 1 83 ? 4.424 -1.400 -5.958 1.00 65.12 83 MET A C 1
ATOM 669 O O . MET A 1 83 ? 5.215 -2.338 -5.828 1.00 65.12 83 MET A O 1
ATOM 673 N N . LEU A 1 84 ? 4.552 -0.468 -6.906 1.00 62.81 84 LEU A N 1
ATOM 674 C CA . LEU A 1 84 ? 5.609 -0.488 -7.909 1.00 62.81 84 LEU A CA 1
ATOM 675 C C . LEU A 1 84 ? 6.947 -0.006 -7.333 1.00 62.81 84 LEU A C 1
ATOM 677 O O . LEU A 1 84 ? 7.486 1.037 -7.671 1.00 62.81 84 LEU A O 1
ATOM 681 N N . ARG A 1 85 ? 7.517 -0.788 -6.418 1.00 66.69 85 ARG A N 1
ATOM 682 C CA . ARG A 1 85 ? 8.876 -0.551 -5.928 1.00 66.69 85 ARG A CA 1
ATOM 683 C C . ARG A 1 85 ? 9.851 -1.304 -6.813 1.00 66.69 85 ARG A C 1
ATOM 685 O O . ARG A 1 85 ? 10.141 -2.476 -6.579 1.00 66.69 85 ARG A O 1
ATOM 692 N N . VAL A 1 86 ? 10.327 -0.633 -7.852 1.00 66.44 86 VAL A N 1
ATOM 693 C CA . VAL A 1 86 ? 11.415 -1.142 -8.686 1.00 66.44 86 VAL A CA 1
ATOM 694 C C . VAL A 1 86 ? 12.727 -0.886 -7.943 1.00 66.44 86 VAL A C 1
ATOM 696 O O . VAL A 1 86 ? 12.994 0.240 -7.526 1.00 66.44 86 VAL A O 1
ATOM 699 N N . THR A 1 87 ? 13.541 -1.921 -7.723 1.00 67.12 87 THR A N 1
ATOM 700 C CA . THR A 1 87 ? 14.880 -1.700 -7.156 1.00 67.12 87 THR A CA 1
ATOM 701 C C . THR A 1 87 ? 15.756 -0.974 -8.183 1.00 67.12 87 THR A C 1
ATOM 703 O O . THR A 1 87 ? 15.534 -1.139 -9.388 1.00 67.12 87 THR A O 1
ATOM 706 N N . PRO A 1 88 ? 16.766 -0.194 -7.760 1.00 66.69 88 PRO A N 1
ATOM 707 C CA . PRO A 1 88 ? 17.671 0.491 -8.685 1.00 66.69 88 PRO A CA 1
ATOM 708 C C . PRO A 1 88 ? 18.285 -0.436 -9.746 1.00 66.69 88 PRO A C 1
ATOM 710 O O . PRO A 1 88 ? 18.502 -0.023 -10.882 1.00 66.69 88 PRO A O 1
ATOM 713 N N . GLU A 1 89 ? 18.524 -1.702 -9.408 1.00 71.94 89 GLU A N 1
ATOM 714 C CA . GLU A 1 89 ? 19.069 -2.721 -10.309 1.00 71.94 89 GLU A CA 1
ATOM 715 C C . GLU A 1 89 ? 18.065 -3.137 -11.384 1.00 71.94 89 GLU A C 1
ATOM 717 O O . GLU A 1 89 ? 18.430 -3.216 -12.554 1.00 71.94 89 GLU A O 1
ATOM 722 N N . VAL A 1 90 ? 16.799 -3.365 -11.015 1.00 69.75 90 VAL A N 1
ATOM 723 C CA . VAL A 1 90 ? 15.741 -3.695 -11.985 1.00 69.75 90 VAL A CA 1
ATOM 724 C C . VAL A 1 90 ? 15.467 -2.496 -12.885 1.00 69.75 90 VAL A C 1
ATOM 726 O O . VAL A 1 90 ? 15.296 -2.663 -14.088 1.00 69.75 90 VAL A O 1
ATOM 729 N N . PHE A 1 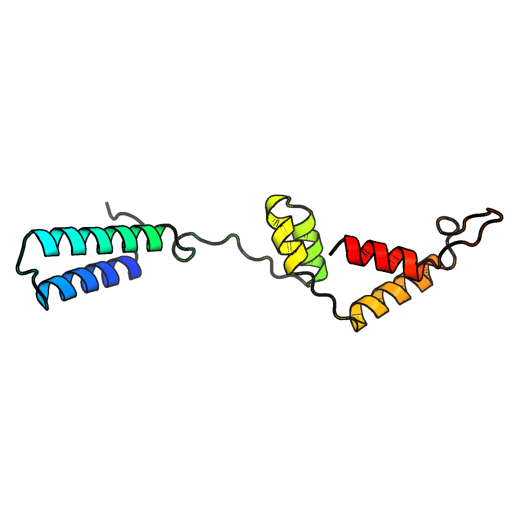91 ? 15.502 -1.285 -12.329 1.00 71.38 91 PHE A N 1
ATOM 730 C CA . PHE A 1 91 ? 15.367 -0.057 -13.102 1.00 71.38 91 PHE A CA 1
ATOM 731 C C . PHE A 1 91 ? 16.492 0.079 -14.131 1.00 71.38 91 PHE A C 1
ATOM 733 O O . PHE A 1 91 ? 16.219 0.265 -15.312 1.00 71.38 91 PHE A O 1
ATOM 740 N N . ARG A 1 92 ? 17.753 -0.096 -13.711 1.00 72.00 92 ARG A N 1
ATOM 741 C CA . ARG A 1 92 ? 18.917 -0.085 -14.612 1.00 72.00 92 ARG A CA 1
ATOM 742 C C . ARG A 1 92 ? 18.854 -1.198 -15.651 1.00 72.00 92 ARG A C 1
ATOM 744 O O . ARG A 1 92 ? 19.204 -0.965 -16.799 1.00 72.00 92 ARG A O 1
ATOM 751 N N . PHE A 1 93 ? 18.402 -2.392 -15.275 1.00 77.62 93 PHE A N 1
ATOM 752 C CA . PHE A 1 93 ? 18.233 -3.501 -16.209 1.00 77.62 93 PHE A CA 1
ATOM 753 C C . PHE A 1 93 ? 17.187 -3.184 -17.281 1.00 77.62 93 PHE A C 1
ATOM 755 O O . PHE A 1 93 ? 17.468 -3.359 -18.462 1.00 77.62 93 PHE A O 1
ATOM 762 N N . VAL A 1 94 ? 16.013 -2.679 -16.888 1.00 73.19 94 VAL A N 1
ATOM 763 C CA . VAL A 1 94 ? 14.958 -2.273 -17.829 1.00 73.19 94 VAL A CA 1
ATOM 764 C C . VAL A 1 94 ? 15.440 -1.123 -18.706 1.00 73.19 94 VAL A C 1
ATOM 766 O O . VAL A 1 94 ? 15.272 -1.187 -19.916 1.00 73.19 94 VAL A O 1
ATOM 769 N N . LEU A 1 95 ? 16.095 -0.118 -18.125 1.00 73.19 95 LEU A N 1
ATOM 770 C CA . LEU A 1 95 ? 16.668 1.006 -18.860 1.00 73.19 95 LEU A CA 1
ATOM 771 C C . LEU A 1 95 ? 17.679 0.527 -19.906 1.00 73.19 95 LEU A C 1
ATOM 773 O O . LEU A 1 95 ? 17.534 0.863 -21.071 1.00 73.19 95 LEU A O 1
ATOM 777 N N . ASN A 1 96 ? 18.630 -0.327 -19.528 1.00 75.06 96 ASN A N 1
ATOM 778 C CA . ASN A 1 96 ? 19.626 -0.880 -20.446 1.00 75.06 96 ASN A CA 1
ATOM 779 C C . ASN A 1 96 ? 19.002 -1.777 -21.521 1.00 75.06 96 ASN A C 1
ATOM 781 O O . ASN A 1 96 ? 19.391 -1.699 -22.681 1.00 75.06 96 ASN A O 1
ATOM 785 N N . LEU A 1 97 ? 18.026 -2.616 -21.162 1.00 73.25 97 LEU A N 1
ATOM 786 C CA . LEU A 1 97 ? 17.292 -3.442 -22.122 1.00 73.25 97 LEU A CA 1
ATOM 787 C C . LEU A 1 97 ? 16.587 -2.561 -23.158 1.00 73.25 97 LEU A C 1
ATOM 789 O O . LEU A 1 97 ? 16.679 -2.808 -24.355 1.00 73.25 97 LEU A O 1
ATOM 793 N N . VAL A 1 98 ? 15.901 -1.523 -22.688 1.00 70.69 98 VAL A N 1
ATOM 794 C CA . VAL A 1 98 ? 15.156 -0.589 -23.526 1.00 70.69 98 VAL A CA 1
ATOM 795 C C . VAL A 1 98 ? 16.108 0.239 -24.390 1.00 70.69 98 VAL A C 1
ATOM 797 O O . VAL A 1 98 ? 15.866 0.354 -25.584 1.00 70.69 98 VAL A O 1
ATOM 800 N N . LEU A 1 99 ? 17.222 0.731 -23.845 1.00 72.75 99 LEU A N 1
ATOM 801 C CA . LEU A 1 99 ? 18.257 1.426 -24.615 1.00 72.75 99 LEU A CA 1
ATOM 802 C C . LEU A 1 99 ? 18.829 0.537 -25.718 1.00 72.75 99 LEU A C 1
ATOM 804 O O . LEU A 1 99 ? 18.858 0.964 -26.862 1.00 72.75 99 LEU A O 1
ATOM 808 N N . ASN A 1 100 ? 19.170 -0.718 -25.419 1.00 72.44 100 ASN A N 1
ATOM 809 C CA . ASN A 1 100 ? 19.672 -1.662 -26.423 1.00 72.44 100 ASN A CA 1
ATOM 810 C C . ASN A 1 100 ? 18.655 -1.949 -27.544 1.00 72.44 100 ASN A C 1
ATOM 812 O O . ASN A 1 100 ? 19.047 -2.271 -28.661 1.00 72.44 100 ASN A O 1
ATOM 816 N N . LEU A 1 101 ? 17.353 -1.853 -27.255 1.00 68.75 101 LEU A N 1
ATOM 817 C CA . LEU A 1 101 ? 16.284 -2.013 -28.248 1.00 68.75 101 LEU A CA 1
ATOM 818 C C . LEU A 1 101 ? 15.997 -0.719 -29.030 1.00 68.75 101 LEU A C 1
ATOM 820 O O . LEU A 1 101 ? 15.468 -0.779 -30.139 1.00 68.75 101 LEU A O 1
ATOM 824 N N . ILE A 1 102 ? 16.315 0.441 -28.450 1.00 67.44 102 ILE A N 1
ATOM 825 C CA . ILE A 1 102 ? 16.006 1.771 -28.991 1.00 67.44 102 ILE A CA 1
ATOM 826 C C . ILE A 1 102 ? 17.184 2.390 -29.752 1.00 67.44 102 ILE A C 1
ATOM 828 O O . ILE A 1 102 ? 16.947 3.201 -30.641 1.00 67.44 102 ILE A O 1
ATOM 832 N N . ASP A 1 103 ? 18.425 1.985 -29.481 1.00 63.47 103 ASP A N 1
ATOM 833 C CA . ASP A 1 103 ? 19.640 2.549 -30.100 1.00 63.47 103 ASP A CA 1
ATOM 834 C C . ASP A 1 103 ? 19.667 2.427 -31.643 1.00 63.47 103 ASP A C 1
ATOM 836 O O . ASP A 1 103 ? 20.469 3.058 -32.320 1.00 63.47 103 ASP A O 1
ATOM 840 N N . GLN A 1 104 ? 18.760 1.630 -32.220 1.00 59.88 104 GLN A N 1
ATOM 841 C CA . GLN A 1 104 ? 18.583 1.429 -33.664 1.00 59.88 104 GLN A CA 1
ATOM 842 C C . GLN A 1 104 ? 17.280 2.047 -34.217 1.00 59.88 104 GLN A C 1
ATOM 844 O O . GLN A 1 104 ? 16.914 1.774 -35.358 1.00 59.88 104 GLN A O 1
ATOM 849 N N . ASN A 1 105 ? 16.520 2.808 -33.421 1.00 64.38 105 ASN A N 1
ATOM 850 C CA . ASN A 1 105 ? 15.147 3.190 -33.755 1.00 64.38 105 ASN A CA 1
ATOM 851 C C . ASN A 1 105 ? 15.016 4.693 -34.062 1.00 64.38 105 ASN A C 1
ATOM 853 O O . ASN A 1 105 ? 15.193 5.539 -33.184 1.00 64.38 105 ASN A O 1
ATOM 857 N N . GLU A 1 106 ? 14.649 5.014 -35.306 1.00 65.00 106 GLU A N 1
ATOM 858 C CA . GLU A 1 106 ? 14.551 6.385 -35.841 1.00 65.00 106 GLU A CA 1
ATOM 859 C C . GLU A 1 106 ? 13.583 7.286 -35.058 1.00 65.00 106 GLU A C 1
ATOM 861 O O . GLU A 1 106 ? 13.752 8.500 -35.034 1.00 65.00 106 GLU A O 1
ATOM 866 N N . VAL A 1 107 ? 12.607 6.707 -34.348 1.00 65.88 107 VAL A N 1
ATOM 867 C CA . VAL A 1 107 ? 11.643 7.445 -33.508 1.00 65.88 107 VAL A CA 1
ATOM 868 C C . VAL A 1 107 ? 12.330 8.253 -32.400 1.00 65.88 107 VAL A C 1
ATOM 870 O O . VAL A 1 107 ? 11.799 9.271 -31.954 1.00 65.88 107 VAL A O 1
ATOM 873 N N . PHE A 1 108 ? 13.505 7.810 -31.951 1.00 62.53 108 PHE A N 1
ATOM 874 C CA . PHE A 1 108 ? 14.261 8.455 -30.879 1.00 62.53 108 PHE A CA 1
ATOM 875 C C . PHE A 1 108 ? 15.450 9.260 -31.399 1.00 62.53 108 PHE A C 1
ATOM 877 O O . PHE A 1 108 ? 16.253 9.718 -30.589 1.00 62.53 108 PHE A O 1
ATOM 884 N N . TYR A 1 109 ? 15.554 9.461 -32.714 1.00 63.78 109 TYR A N 1
ATOM 885 C CA . TYR A 1 109 ? 16.549 10.328 -33.327 1.00 63.78 109 TYR A CA 1
ATOM 886 C C . TYR A 1 109 ? 15.867 11.597 -33.833 1.00 63.78 109 TYR A C 1
ATOM 888 O O . TYR A 1 109 ? 14.914 11.551 -34.608 1.00 63.78 109 TYR A O 1
ATOM 896 N N . ASN A 1 110 ? 16.344 12.749 -33.378 1.00 68.81 110 ASN A N 1
ATOM 897 C CA . ASN A 1 110 ? 15.922 14.033 -33.910 1.00 68.81 110 ASN A CA 1
ATOM 898 C C . ASN A 1 110 ? 16.997 14.546 -34.874 1.00 68.81 110 ASN A C 1
ATOM 900 O O . ASN A 1 110 ? 18.098 14.871 -34.443 1.00 68.81 110 ASN A O 1
ATOM 904 N N . ASP A 1 111 ? 16.653 14.690 -36.153 1.00 68.06 111 ASP A N 1
ATOM 905 C CA . ASP A 1 111 ? 17.533 15.221 -37.207 1.00 68.06 111 ASP A CA 1
ATOM 906 C C . ASP A 1 111 ? 17.691 16.761 -37.148 1.00 68.06 111 ASP A C 1
ATOM 908 O O . ASP A 1 111 ? 17.870 17.454 -38.149 1.00 68.06 111 ASP A O 1
ATOM 912 N N . SER A 1 112 ? 17.555 17.346 -35.954 1.00 77.12 112 SER A N 1
ATOM 913 C CA . SER A 1 112 ? 17.734 18.781 -35.737 1.00 77.12 112 SER A CA 1
ATOM 914 C C . SER A 1 112 ? 19.177 19.117 -35.393 1.00 77.12 112 SER A C 1
ATOM 916 O O . SER A 1 112 ? 19.876 18.353 -34.736 1.00 77.12 112 SER A O 1
ATOM 918 N N . ASN A 1 113 ? 19.576 20.350 -35.697 1.00 76.62 113 ASN A N 1
ATOM 919 C CA . ASN A 1 113 ? 20.903 20.878 -35.377 1.00 76.62 113 ASN A CA 1
ATOM 920 C C . ASN A 1 113 ? 21.118 21.189 -33.875 1.00 76.62 113 ASN A C 1
ATOM 922 O O . ASN A 1 113 ? 22.086 21.853 -33.509 1.00 76.62 113 ASN A O 1
ATOM 926 N N . ASN A 1 114 ? 20.196 20.763 -33.005 1.00 78.19 114 ASN A N 1
ATOM 927 C CA . ASN A 1 114 ? 20.261 20.956 -31.560 1.00 78.19 114 ASN A CA 1
ATOM 928 C C . ASN A 1 114 ? 20.630 19.640 -30.871 1.00 78.19 114 ASN A C 1
ATOM 930 O O . ASN A 1 114 ? 20.111 18.582 -31.221 1.00 78.19 114 ASN A O 1
ATOM 934 N N . GLY A 1 115 ? 21.480 19.713 -29.843 1.00 69.38 115 GLY A N 1
ATOM 935 C CA . GLY A 1 115 ? 21.849 18.543 -29.050 1.00 69.38 115 GLY A CA 1
ATOM 936 C C . GLY A 1 115 ? 20.625 17.896 -28.401 1.00 69.38 115 GLY A C 1
ATOM 937 O O . GLY A 1 115 ? 19.903 18.539 -27.638 1.00 69.38 115 GLY A O 1
ATOM 938 N N . GLN A 1 116 ? 20.394 16.619 -28.696 1.00 75.56 116 GLN A N 1
ATOM 939 C CA . GLN A 1 116 ? 19.319 15.845 -28.091 1.00 75.56 116 GLN A CA 1
ATOM 940 C C . GLN A 1 116 ? 19.736 15.348 -26.702 1.00 75.56 116 GLN A C 1
ATOM 942 O O . GLN A 1 116 ? 20.837 14.831 -26.511 1.00 75.56 116 GLN A O 1
ATOM 947 N N . THR A 1 117 ? 18.846 15.476 -25.716 1.00 74.88 117 THR A N 1
ATOM 948 C CA . THR A 1 117 ? 19.048 14.866 -24.396 1.00 74.88 117 THR A CA 1
ATOM 949 C C . THR A 1 117 ? 19.169 13.346 -24.550 1.00 74.88 117 THR A C 1
ATOM 951 O O . THR A 1 117 ? 18.308 12.769 -25.217 1.00 74.88 117 THR A O 1
ATOM 954 N N . PRO A 1 118 ? 20.163 12.679 -23.933 1.00 76.62 118 PRO A N 1
ATOM 955 C CA . PRO A 1 118 ? 20.323 11.232 -24.039 1.00 76.62 118 PRO A CA 1
ATOM 956 C C . PRO A 1 118 ? 19.020 10.489 -23.735 1.00 76.62 118 PRO A C 1
ATOM 958 O O . PRO A 1 118 ? 18.342 10.804 -22.753 1.00 76.62 118 PRO A O 1
ATOM 961 N N . VAL A 1 119 ? 18.683 9.491 -24.557 1.00 71.94 119 VAL A N 1
ATOM 962 C CA . VAL A 1 119 ? 17.449 8.692 -24.423 1.00 71.94 119 VAL A CA 1
ATOM 963 C C . VAL A 1 119 ? 17.329 8.098 -23.017 1.00 71.94 119 VAL A C 1
ATOM 965 O O . VAL A 1 119 ? 16.244 8.075 -22.444 1.00 71.94 119 VAL A O 1
ATOM 968 N N . GLU A 1 120 ? 18.457 7.726 -22.411 1.00 71.94 120 GLU A N 1
ATOM 969 C CA . GLU A 1 120 ? 18.532 7.244 -21.032 1.00 71.94 120 GLU A CA 1
ATOM 970 C C . GLU A 1 120 ? 17.930 8.239 -20.033 1.00 71.94 120 GLU A C 1
ATOM 972 O O . GLU A 1 120 ? 17.109 7.873 -19.195 1.00 71.94 120 GLU A O 1
ATOM 977 N N . GLN A 1 121 ? 18.292 9.516 -20.150 1.00 71.25 121 GLN A N 1
ATOM 978 C CA . GLN A 1 121 ? 17.806 10.566 -19.259 1.00 71.25 121 GLN A CA 1
ATOM 979 C C . GLN A 1 121 ? 16.325 10.867 -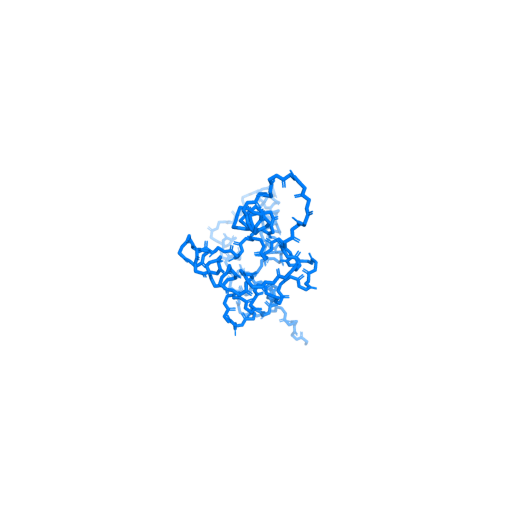19.514 1.00 71.25 121 GLN A C 1
ATOM 981 O O . GLN A 1 121 ? 15.568 11.078 -18.566 1.00 71.25 121 GLN A O 1
ATOM 986 N N . GLN A 1 122 ? 15.885 10.831 -20.775 1.00 70.75 122 GLN A N 1
ATOM 987 C CA . GLN A 1 122 ? 14.475 11.024 -21.128 1.00 70.75 122 GLN A CA 1
ATOM 988 C C . GLN A 1 122 ? 13.588 9.900 -20.570 1.00 70.75 122 GLN A C 1
ATOM 990 O O . GLN A 1 122 ? 12.536 10.163 -19.978 1.00 70.75 122 GLN A O 1
ATOM 995 N N . LEU A 1 123 ? 14.033 8.649 -20.702 1.00 73.38 123 LEU A N 1
ATOM 996 C CA . LEU A 1 123 ? 13.334 7.482 -20.169 1.00 73.38 123 LEU A CA 1
ATOM 997 C C . LEU A 1 123 ? 13.362 7.462 -18.645 1.00 73.38 123 LEU A C 1
ATOM 999 O O . LEU A 1 123 ? 12.333 7.202 -18.028 1.00 73.38 123 LEU A O 1
ATOM 1003 N N . ALA A 1 124 ? 14.493 7.804 -18.024 1.00 67.56 124 ALA A N 1
ATOM 1004 C CA . ALA A 1 124 ? 14.599 7.833 -16.572 1.00 67.56 124 ALA A CA 1
ATOM 1005 C C . ALA A 1 124 ? 13.652 8.862 -15.938 1.00 67.56 124 ALA A C 1
ATOM 1007 O O . ALA A 1 124 ? 12.980 8.557 -14.952 1.00 67.56 124 ALA A O 1
ATOM 1008 N N . VAL A 1 125 ? 13.540 10.055 -16.532 1.00 66.06 125 VAL A N 1
ATOM 1009 C CA . VAL A 1 125 ? 12.580 11.082 -16.093 1.00 66.06 125 VAL A CA 1
ATOM 1010 C C . VAL A 1 125 ? 11.141 10.620 -16.318 1.00 66.06 125 VAL A C 1
ATOM 1012 O O . VAL A 1 125 ? 10.290 10.826 -15.453 1.00 66.06 125 VAL A O 1
ATOM 1015 N N . THR A 1 126 ? 10.864 9.983 -17.456 1.00 65.69 126 THR A N 1
ATOM 1016 C CA . THR A 1 126 ? 9.536 9.445 -17.778 1.00 65.69 126 THR A CA 1
ATOM 1017 C C . THR A 1 126 ? 9.110 8.375 -16.777 1.00 65.69 126 THR A C 1
ATOM 1019 O O . THR A 1 126 ? 8.034 8.487 -16.195 1.00 65.69 126 THR A O 1
ATOM 1022 N N . PHE A 1 127 ? 9.966 7.389 -16.509 1.00 67.75 127 PHE A N 1
ATOM 1023 C CA . PHE A 1 127 ? 9.686 6.334 -15.539 1.00 67.75 127 PHE A CA 1
ATOM 1024 C C . PHE A 1 127 ? 9.541 6.882 -14.122 1.00 67.75 127 PHE A C 1
ATOM 1026 O O . PHE A 1 127 ? 8.571 6.551 -13.457 1.00 67.75 127 PHE A O 1
ATOM 1033 N N . TYR A 1 128 ? 10.407 7.807 -13.696 1.00 65.81 128 TYR A N 1
ATOM 1034 C CA . TYR A 1 128 ? 10.258 8.473 -12.399 1.00 65.81 128 TYR A CA 1
ATOM 1035 C C . TYR A 1 128 ? 8.912 9.206 -12.253 1.00 65.81 128 TYR A C 1
ATOM 1037 O O . TYR A 1 128 ? 8.315 9.204 -11.179 1.00 65.81 128 TYR A O 1
ATOM 1045 N N . ARG A 1 129 ? 8.410 9.831 -13.327 1.00 57.72 129 ARG A N 1
ATOM 1046 C CA . ARG A 1 129 ? 7.093 10.492 -13.333 1.00 57.72 129 ARG A CA 1
ATOM 1047 C C . ARG A 1 129 ? 5.920 9.512 -13.377 1.00 57.72 129 ARG A C 1
ATOM 1049 O O . ARG A 1 129 ? 4.832 9.881 -12.944 1.00 57.72 129 ARG A O 1
ATOM 1056 N N . MET A 1 130 ? 6.118 8.312 -13.917 1.00 58.69 130 MET A N 1
ATOM 1057 C CA . MET A 1 130 ? 5.096 7.261 -13.979 1.00 58.69 130 MET A CA 1
ATOM 1058 C C . MET A 1 130 ? 4.913 6.519 -12.646 1.00 58.69 130 MET A C 1
ATOM 1060 O O . MET A 1 130 ? 3.877 5.876 -12.470 1.00 58.69 130 MET A O 1
ATOM 1064 N N . GLY A 1 131 ? 5.860 6.666 -11.711 1.00 50.97 131 GLY A N 1
ATOM 1065 C CA . GLY A 1 131 ? 5.852 6.028 -10.390 1.00 50.97 131 GLY A CA 1
ATOM 1066 C C . GLY A 1 131 ? 6.545 4.678 -10.414 1.00 50.97 131 GLY A C 1
ATOM 1067 O O . GLY A 1 131 ? 5.939 3.724 -9.886 1.00 50.97 131 GLY A O 1
#

Organism: NCBI:txid1745969

Secondary structure (DSSP, 8-state):
---TT--HHHHHHHHHHHHHHHHS--SSHHHHHHHHHHHHHHHHHHHHSTTTSPPPPPP-S-HHHHHHHHHT-GGGHHHHHHH----HHHHHHHHHHHHHHHTT-GGG---SSSPPPPHHHHHHHHHHHH-

Foldseek 3Di:
DDDPPPDPVVVVVVVVLVVCCVVDPDPDPVVVVVSVVVSVVVVVCVVPDPPVDDDDDQDPDPLVVSLVVLVVDPVSLVVSVVSPPDDPVNVVVVLVVVCVVPVPPCVQDDPDPDDDDPPSVVVVVVVVVSD

Radius of gyration: 28.4 Å; chains: 1; bounding box: 56×39×77 Å

pLDDT: mean 70.34, std 9.54, range [36.78, 87.44]

Sequence (131 aa):
FPLPWLERPSMNRFMSMALRSLLRPPETAQEHAEQLGFDIATLIAIAQTRYINGRPPVLKMGNLHLAWAYAQSPSDHQRFINMLRVTPEVFRFVLNLVLNLIDQNEVFYNDSNNGQTPVEQQLAVTFYRMG